Protein AF-A0A5J4Z185-F1 (afdb_monomer_lite)

Secondary structure (DSSP, 8-state):
--HHHHHHHHHHHHHHHHHHHHHHHHHHHHHSTTS-TTSSHHHHHHHHHHHHHHHHHHHHHHHHHHHHHHTT---S-HHHHHHHHHHHHHHHHHHHHHHHHT--TT--S--HHHHHHHHHHHHHHHHHHHHHHHHHHHHHHHTSPPPP----

Organism: Porphyridium purpureum (NCBI:txid35688)

Structure (mmCIF, N/CA/C/O backbone):
data_AF-A0A5J4Z185-F1
#
_entry.id   AF-A0A5J4Z185-F1
#
loop_
_atom_site.group_PDB
_atom_site.id
_atom_site.type_symbol
_atom_site.label_atom_id
_atom_site.label_alt_id
_atom_site.label_comp_id
_atom_site.label_asym_id
_atom_site.label_entity_id
_atom_site.label_seq_id
_atom_site.pdbx_PDB_ins_code
_atom_site.Cartn_x
_atom_site.Cartn_y
_atom_site.Cartn_z
_atom_site.occupancy
_atom_site.B_iso_or_equiv
_atom_site.auth_seq_id
_atom_site.auth_comp_id
_atom_site.auth_asym_id
_atom_site.auth_atom_id
_atom_site.pdbx_PDB_model_num
ATOM 1 N N . MET A 1 1 ? -23.662 -0.592 11.954 1.00 57.38 1 MET A N 1
ATOM 2 C CA . MET A 1 1 ? -22.334 -0.324 11.362 1.00 57.38 1 MET A CA 1
ATOM 3 C C . MET A 1 1 ? -22.305 1.144 10.953 1.00 57.38 1 MET A C 1
ATOM 5 O O . MET A 1 1 ? -23.225 1.566 10.264 1.00 57.38 1 MET A O 1
ATOM 9 N N . GLY A 1 2 ? -21.383 1.952 11.486 1.00 70.50 2 GLY A N 1
ATOM 10 C CA . GLY A 1 2 ? -21.361 3.403 11.238 1.00 70.50 2 GLY A CA 1
ATOM 11 C C . GLY A 1 2 ? -20.758 3.762 9.875 1.00 70.50 2 GLY A C 1
ATOM 12 O O . GLY A 1 2 ? -19.984 2.982 9.329 1.00 70.50 2 GLY A O 1
ATOM 13 N N . LEU A 1 3 ? -21.065 4.958 9.352 1.00 74.19 3 LEU A N 1
ATOM 14 C CA . LEU A 1 3 ? -20.514 5.501 8.092 1.00 74.19 3 LEU A CA 1
ATOM 15 C C . LEU A 1 3 ? -18.976 5.397 8.019 1.00 74.19 3 LEU A C 1
ATOM 17 O O . LEU A 1 3 ? -18.409 5.145 6.962 1.00 74.19 3 LEU A O 1
ATOM 21 N N . PHE A 1 4 ? -18.314 5.552 9.166 1.00 71.88 4 PHE A N 1
ATOM 22 C CA . PHE A 1 4 ? -16.861 5.498 9.303 1.00 71.88 4 PHE A CA 1
ATOM 23 C C . PHE A 1 4 ? -16.268 4.099 9.041 1.00 71.88 4 PHE A C 1
ATOM 25 O O . PHE A 1 4 ? -15.243 3.986 8.376 1.00 71.88 4 PHE A O 1
ATOM 32 N N . GLU A 1 5 ? -16.942 3.032 9.478 1.00 72.75 5 GLU A N 1
ATOM 33 C CA . GLU A 1 5 ? -16.514 1.646 9.220 1.00 72.75 5 GLU A CA 1
ATOM 34 C C . GLU A 1 5 ? -16.655 1.286 7.736 1.00 72.75 5 GLU A C 1
ATOM 36 O O . GLU A 1 5 ? -15.779 0.650 7.155 1.00 72.75 5 GLU A O 1
ATOM 41 N N . PHE A 1 6 ? -17.724 1.761 7.088 1.00 76.38 6 PHE A N 1
ATOM 42 C CA . PHE A 1 6 ? -17.902 1.594 5.643 1.00 76.38 6 PHE A CA 1
ATOM 43 C C . PHE A 1 6 ? -16.824 2.321 4.839 1.00 76.38 6 PHE A C 1
ATOM 45 O O . PHE A 1 6 ? -16.322 1.771 3.861 1.00 76.38 6 PHE A O 1
ATOM 52 N N . ALA A 1 7 ? -16.440 3.529 5.261 1.00 78.81 7 ALA A N 1
ATOM 53 C CA . ALA A 1 7 ? -15.355 4.265 4.624 1.00 78.81 7 ALA A CA 1
ATOM 54 C C . ALA A 1 7 ? -14.025 3.499 4.719 1.00 78.81 7 ALA A C 1
ATOM 56 O O . ALA A 1 7 ? -13.352 3.343 3.704 1.00 78.81 7 ALA A O 1
ATOM 57 N N . LYS A 1 8 ? -13.682 2.950 5.895 1.00 77.75 8 LYS A N 1
ATOM 58 C CA . LYS A 1 8 ? -12.474 2.125 6.078 1.00 77.75 8 LYS A CA 1
ATOM 59 C C . LYS A 1 8 ? -12.454 0.894 5.174 1.00 77.75 8 LYS A C 1
ATOM 61 O O . LYS A 1 8 ? -11.473 0.667 4.473 1.00 77.75 8 LYS A O 1
ATOM 66 N N . ILE A 1 9 ? -13.546 0.129 5.149 1.00 80.25 9 ILE A N 1
ATOM 67 C CA . ILE A 1 9 ? -13.669 -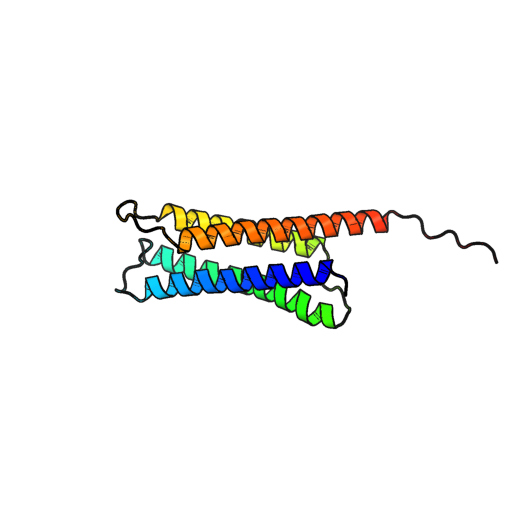1.054 4.282 1.00 80.25 9 ILE A CA 1
ATOM 68 C C . ILE A 1 9 ? -13.514 -0.656 2.808 1.00 80.25 9 ILE A C 1
ATOM 70 O O . ILE A 1 9 ? -12.821 -1.341 2.058 1.00 80.25 9 ILE A O 1
ATOM 74 N N . GLY A 1 10 ? -14.110 0.470 2.403 1.00 81.75 10 GLY A N 1
ATOM 75 C CA . GLY A 1 10 ? -13.964 1.019 1.057 1.00 81.75 10 GLY A CA 1
ATOM 76 C C . GLY A 1 10 ? -12.518 1.379 0.704 1.00 81.75 10 GLY A C 1
ATOM 77 O O . GLY A 1 10 ? -12.066 1.042 -0.388 1.00 81.75 10 GLY A O 1
ATOM 78 N N . PHE A 1 11 ? -11.774 2.000 1.626 1.00 81.75 11 PHE A N 1
ATOM 79 C CA . PHE A 1 11 ? -10.353 2.309 1.430 1.00 81.75 11 PHE A CA 1
ATOM 80 C C . PHE A 1 11 ? -9.501 1.045 1.298 1.00 81.75 11 PHE A C 1
ATOM 82 O O . PHE A 1 11 ? -8.741 0.939 0.339 1.00 81.75 11 PHE A O 1
ATOM 89 N N . TYR A 1 12 ? -9.686 0.050 2.170 1.00 81.00 12 TYR A N 1
ATOM 90 C CA . TYR A 1 12 ? -8.965 -1.223 2.055 1.00 81.00 12 TYR A CA 1
ATOM 91 C C . TYR A 1 12 ? -9.297 -1.976 0.767 1.00 81.00 12 TYR A C 1
ATOM 93 O O . TYR A 1 12 ? -8.412 -2.566 0.152 1.00 81.00 12 TYR A O 1
ATOM 101 N N . PHE A 1 13 ? -10.553 -1.931 0.318 1.00 84.31 13 PHE A N 1
ATOM 102 C CA . PHE A 1 13 ? -10.939 -2.503 -0.969 1.00 84.31 13 PHE A CA 1
ATOM 103 C C . PHE A 1 13 ? -10.250 -1.793 -2.139 1.00 84.31 13 PHE A C 1
ATOM 105 O O . PHE A 1 13 ? -9.790 -2.433 -3.084 1.00 84.31 13 PHE A O 1
ATOM 112 N N . LEU A 1 14 ? -10.148 -0.467 -2.071 1.00 85.12 14 LEU A N 1
ATOM 113 C CA . LEU A 1 14 ? -9.507 0.330 -3.105 1.00 85.12 14 LEU A CA 1
ATOM 114 C C . LEU A 1 14 ? -7.990 0.091 -3.144 1.00 85.12 14 LEU A C 1
ATOM 116 O O . LEU A 1 14 ? -7.440 -0.131 -4.221 1.00 85.12 14 LEU A O 1
ATOM 120 N N . GLU A 1 15 ? -7.330 0.034 -1.987 1.00 82.19 15 GLU A N 1
ATOM 121 C CA . GLU A 1 15 ? -5.925 -0.378 -1.868 1.00 82.19 15 GLU A CA 1
ATOM 122 C C . GLU A 1 15 ? -5.693 -1.784 -2.426 1.00 82.19 15 GLU A C 1
ATOM 124 O O . GLU A 1 15 ? -4.729 -2.014 -3.156 1.00 82.19 15 GLU A O 1
ATOM 129 N N . TRP A 1 16 ? -6.607 -2.713 -2.139 1.00 83.75 16 TRP A N 1
ATOM 130 C CA . TRP A 1 16 ? -6.552 -4.080 -2.643 1.00 83.75 16 TRP A CA 1
ATOM 131 C C . TRP A 1 16 ? -6.641 -4.139 -4.174 1.00 83.75 16 TRP A C 1
ATOM 133 O O . TRP A 1 16 ? -5.830 -4.818 -4.809 1.00 83.75 16 TRP A O 1
ATOM 143 N N . ILE A 1 17 ? -7.569 -3.387 -4.784 1.00 85.38 17 ILE A N 1
ATOM 144 C CA . ILE A 1 17 ? -7.674 -3.270 -6.248 1.00 85.38 17 ILE A CA 1
ATOM 145 C C . ILE A 1 17 ? -6.399 -2.656 -6.829 1.00 85.38 17 ILE A C 1
ATOM 147 O O . ILE A 1 17 ? -5.861 -3.173 -7.805 1.00 85.38 17 ILE A O 1
ATOM 151 N N . TRP A 1 18 ? -5.894 -1.567 -6.250 1.00 83.19 18 TRP A N 1
ATOM 152 C CA . TRP A 1 18 ? -4.703 -0.902 -6.777 1.00 83.19 18 TRP A CA 1
ATOM 153 C C . TRP A 1 18 ? -3.456 -1.783 -6.676 1.00 83.19 18 TRP A C 1
ATOM 155 O O . TRP A 1 18 ? -2.664 -1.820 -7.619 1.00 83.19 18 TRP A O 1
ATOM 165 N N . ALA A 1 19 ? -3.301 -2.542 -5.588 1.00 80.69 19 ALA A N 1
ATOM 166 C CA . ALA A 1 19 ? -2.232 -3.528 -5.445 1.00 80.69 19 ALA A CA 1
ATOM 167 C C . ALA A 1 19 ? -2.309 -4.605 -6.542 1.00 80.69 19 ALA A C 1
ATOM 169 O O . ALA A 1 19 ? -1.283 -4.948 -7.133 1.00 80.69 19 ALA A O 1
ATOM 170 N N . LEU A 1 20 ? -3.516 -5.074 -6.888 1.00 81.12 20 LEU A N 1
ATOM 171 C CA . LEU A 1 20 ? -3.714 -5.984 -8.023 1.00 81.12 20 LEU A CA 1
ATOM 172 C C . LEU A 1 20 ? -3.359 -5.345 -9.365 1.00 81.12 20 LEU A C 1
ATOM 174 O O . LEU A 1 20 ? -2.747 -6.005 -10.200 1.00 81.12 20 LEU A O 1
ATOM 178 N N . VAL A 1 21 ? -3.718 -4.079 -9.587 1.00 83.69 21 VAL A N 1
ATOM 179 C CA . VAL A 1 21 ? -3.387 -3.365 -10.831 1.00 83.69 21 VAL A CA 1
ATOM 180 C C . VAL A 1 21 ? -1.873 -3.234 -10.990 1.00 83.69 21 VAL A C 1
ATOM 182 O O . VAL A 1 21 ? -1.344 -3.565 -12.049 1.00 83.69 21 VAL A O 1
ATOM 185 N N . VAL A 1 22 ? -1.156 -2.819 -9.940 1.00 76.12 22 VAL A N 1
ATOM 186 C CA . VAL A 1 22 ? 0.316 -2.743 -9.965 1.00 76.12 22 VAL A CA 1
ATOM 187 C C . VAL A 1 22 ? 0.926 -4.113 -10.249 1.00 76.12 22 VAL A C 1
ATOM 189 O O . VAL A 1 22 ? 1.834 -4.216 -11.074 1.00 76.12 22 VAL A O 1
ATOM 192 N N . PHE A 1 23 ? 0.399 -5.174 -9.636 1.00 75.06 23 PHE A N 1
ATOM 193 C CA . PHE A 1 23 ? 0.848 -6.539 -9.894 1.00 75.06 23 PHE A CA 1
ATOM 194 C C . PHE A 1 23 ? 0.613 -6.970 -11.348 1.00 75.06 23 PHE A C 1
ATOM 196 O O . PHE A 1 23 ? 1.545 -7.430 -12.004 1.00 75.06 23 PHE A O 1
ATOM 203 N N . ALA A 1 24 ? -0.601 -6.784 -11.871 1.00 76.69 24 ALA A N 1
ATOM 204 C CA . ALA A 1 24 ? -0.967 -7.174 -13.230 1.00 76.69 24 ALA A CA 1
ATOM 205 C C . ALA A 1 24 ? -0.109 -6.454 -14.279 1.00 76.69 24 ALA A C 1
ATOM 207 O O . ALA A 1 24 ? 0.414 -7.090 -15.192 1.00 76.69 24 ALA A O 1
ATOM 208 N N . LEU A 1 25 ? 0.100 -5.146 -14.110 1.00 75.62 25 LEU A N 1
ATOM 209 C CA . LEU A 1 25 ? 0.936 -4.352 -15.009 1.00 75.62 25 LEU A CA 1
ATOM 210 C C . LEU A 1 25 ? 2.420 -4.738 -14.916 1.00 75.62 25 LEU A C 1
ATOM 212 O O . LEU A 1 25 ? 3.114 -4.771 -15.930 1.00 75.62 25 LEU A O 1
ATOM 216 N N . THR A 1 26 ? 2.911 -5.064 -13.717 1.00 71.75 26 THR A N 1
ATOM 217 C CA . THR A 1 26 ? 4.289 -5.547 -13.531 1.00 71.75 26 THR A CA 1
ATOM 218 C C . THR A 1 26 ? 4.483 -6.923 -14.176 1.00 71.75 26 THR A C 1
ATOM 220 O O . THR A 1 26 ? 5.502 -7.157 -14.823 1.00 71.75 26 THR A O 1
ATOM 223 N N . ALA A 1 27 ? 3.508 -7.828 -14.040 1.00 70.75 27 ALA A N 1
ATOM 224 C CA . ALA A 1 27 ? 3.553 -9.170 -14.619 1.00 70.75 27 ALA A CA 1
ATOM 225 C C . ALA A 1 27 ? 3.492 -9.152 -16.156 1.00 70.75 27 ALA A C 1
ATOM 227 O O . ALA A 1 27 ? 4.254 -9.871 -16.801 1.00 70.75 27 ALA A O 1
ATOM 228 N N . ASP A 1 28 ? 2.648 -8.300 -16.745 1.00 71.62 28 ASP A N 1
ATOM 229 C CA . ASP A 1 28 ? 2.561 -8.110 -18.201 1.00 71.62 28 ASP A CA 1
ATOM 230 C C . ASP A 1 28 ? 3.905 -7.645 -18.793 1.00 71.62 28 ASP A C 1
ATOM 232 O O . ASP A 1 28 ? 4.414 -8.207 -19.766 1.00 71.62 28 ASP A O 1
ATOM 236 N N . LYS A 1 29 ? 4.565 -6.703 -18.106 1.00 63.47 29 LYS A N 1
ATOM 237 C CA . LYS A 1 29 ? 5.908 -6.210 -18.451 1.00 63.47 29 LYS A CA 1
ATOM 238 C C . LYS A 1 29 ? 7.031 -7.235 -18.237 1.00 63.47 29 LYS A C 1
ATOM 240 O O . LYS A 1 29 ? 8.125 -7.022 -18.754 1.00 63.47 29 LYS A O 1
ATOM 245 N N . LEU A 1 30 ? 6.790 -8.320 -17.495 1.00 62.78 30 LEU A N 1
ATOM 246 C CA . LEU A 1 30 ? 7.741 -9.422 -17.312 1.00 62.78 30 LEU A CA 1
ATOM 247 C C . LEU A 1 30 ? 7.667 -10.451 -18.450 1.00 62.78 30 LEU A C 1
ATOM 249 O O . LEU A 1 30 ? 8.673 -11.062 -18.810 1.00 62.78 30 LEU A O 1
ATOM 253 N N . TYR A 1 31 ? 6.465 -10.669 -18.990 1.00 55.22 31 TYR A N 1
ATOM 254 C CA . TYR A 1 31 ? 6.204 -11.707 -19.990 1.00 55.22 31 TYR A CA 1
ATOM 255 C C . TYR A 1 31 ? 6.618 -11.297 -21.408 1.00 55.22 31 TYR A C 1
ATOM 257 O O . TYR A 1 31 ? 6.965 -12.160 -22.218 1.00 55.22 31 TYR A O 1
ATOM 265 N N . PHE A 1 32 ? 6.645 -9.999 -21.718 1.00 50.53 32 PHE A N 1
ATOM 266 C CA . PHE A 1 32 ? 7.103 -9.519 -23.020 1.00 50.53 32 PHE A CA 1
ATOM 267 C C . PHE A 1 32 ? 8.643 -9.520 -23.108 1.00 50.53 32 PHE A C 1
ATOM 269 O O . PHE A 1 32 ? 9.313 -8.644 -22.574 1.00 50.53 32 PHE A O 1
ATOM 276 N N . ASN A 1 33 ? 9.192 -10.492 -23.850 1.00 47.22 33 ASN A N 1
ATOM 277 C CA . ASN A 1 33 ? 10.602 -10.637 -24.267 1.00 47.22 33 ASN A CA 1
ATOM 278 C C . ASN A 1 33 ? 11.624 -11.192 -23.254 1.00 47.22 33 ASN A C 1
ATOM 280 O O . ASN A 1 33 ? 12.813 -11.196 -23.565 1.00 47.22 33 ASN A O 1
ATOM 284 N N . GLY A 1 34 ? 11.225 -11.677 -22.070 1.00 50.72 34 GLY A N 1
ATOM 285 C CA . GLY A 1 34 ? 12.172 -12.255 -21.092 1.00 50.72 34 GLY A CA 1
ATOM 286 C C . GLY A 1 34 ? 13.212 -11.260 -20.545 1.00 50.72 34 GLY A C 1
ATOM 287 O O . GLY A 1 34 ? 14.116 -11.640 -19.801 1.00 50.72 34 GLY A O 1
ATOM 288 N N . LEU A 1 35 ? 13.061 -9.985 -20.901 1.00 50.44 35 LEU A N 1
ATOM 289 C CA . LEU A 1 35 ? 13.801 -8.840 -20.407 1.00 50.44 35 LEU A CA 1
ATOM 290 C C . LEU A 1 35 ? 12.852 -8.082 -19.485 1.00 50.44 35 LEU A C 1
ATOM 292 O O . LEU A 1 35 ? 11.754 -7.700 -19.880 1.00 50.44 35 LEU A O 1
ATOM 296 N N . CYS A 1 36 ? 13.265 -7.891 -18.240 1.00 60.59 36 CYS A N 1
ATOM 297 C CA . CYS A 1 36 ? 12.526 -7.068 -17.299 1.00 60.59 36 CYS A CA 1
ATOM 298 C C . CYS A 1 36 ? 12.514 -5.623 -17.827 1.00 60.59 36 CYS A C 1
ATOM 300 O O . CYS A 1 36 ? 13.565 -5.001 -17.953 1.00 60.59 36 CYS A O 1
ATOM 302 N N . ALA A 1 37 ? 11.332 -5.070 -18.120 1.00 56.44 37 ALA A N 1
ATOM 303 C CA . ALA A 1 37 ? 11.198 -3.671 -18.552 1.00 56.44 37 ALA A CA 1
ATOM 304 C C . ALA A 1 37 ? 11.663 -2.648 -17.486 1.00 56.44 37 ALA A C 1
ATOM 306 O O . ALA A 1 37 ? 11.739 -1.458 -17.771 1.00 56.44 37 ALA A O 1
ATOM 307 N N . PHE A 1 38 ? 11.954 -3.122 -16.270 1.00 57.19 38 PHE A N 1
ATOM 308 C CA . PHE A 1 38 ? 12.465 -2.372 -15.119 1.00 57.19 38 PHE A CA 1
ATOM 309 C C . PHE A 1 38 ? 13.950 -2.654 -14.838 1.00 57.19 38 PHE A C 1
ATOM 311 O O . PHE A 1 38 ? 14.385 -2.562 -13.696 1.00 57.19 38 PHE A O 1
ATOM 318 N N . GLY A 1 39 ? 14.719 -3.085 -15.841 1.00 63.25 39 GLY A N 1
ATOM 319 C CA . GLY A 1 39 ? 16.149 -3.347 -15.690 1.00 63.25 39 GLY A CA 1
ATOM 320 C C . GLY A 1 39 ? 16.467 -4.826 -15.467 1.00 63.25 39 GLY A C 1
ATOM 321 O O . GLY A 1 39 ? 16.187 -5.676 -16.312 1.00 63.25 39 GLY A O 1
ATOM 322 N N . SER A 1 40 ? 17.132 -5.161 -14.360 1.00 70.31 40 SER A N 1
ATOM 323 C CA . SER A 1 40 ? 17.593 -6.538 -14.121 1.00 70.31 40 SER A CA 1
ATOM 324 C C . SER A 1 40 ? 16.449 -7.488 -13.731 1.00 70.31 40 SER A C 1
ATOM 326 O O . SER A 1 40 ? 15.523 -7.115 -13.010 1.00 70.31 40 SER A O 1
ATOM 328 N N . VAL A 1 41 ? 16.533 -8.761 -14.140 1.00 71.75 41 VAL A N 1
ATOM 329 C CA . VAL A 1 41 ? 15.544 -9.807 -13.784 1.00 71.75 41 VAL A CA 1
ATOM 330 C C . VAL A 1 41 ? 15.348 -9.916 -12.264 1.00 71.75 41 VAL A C 1
ATOM 332 O O . VAL A 1 41 ? 14.225 -10.117 -11.802 1.00 71.75 41 VAL A O 1
ATOM 335 N N . SER A 1 42 ? 16.412 -9.712 -11.481 1.00 72.25 42 SER A N 1
ATOM 336 C CA . SER A 1 42 ? 16.370 -9.678 -10.014 1.00 72.25 42 SER A CA 1
ATOM 337 C C . SER A 1 42 ? 15.459 -8.584 -9.456 1.00 72.25 42 SER A C 1
ATOM 339 O O . SER A 1 42 ? 14.752 -8.826 -8.479 1.00 72.25 42 SER A O 1
ATOM 341 N N . VAL A 1 43 ? 15.429 -7.400 -10.076 1.00 71.38 43 VAL A N 1
ATOM 342 C CA . VAL A 1 43 ? 14.586 -6.290 -9.611 1.00 71.38 43 VAL A CA 1
ATOM 343 C C . VAL A 1 43 ? 13.120 -6.563 -9.917 1.00 71.38 43 VAL A C 1
ATOM 345 O O . VAL A 1 43 ? 12.276 -6.401 -9.041 1.00 71.38 43 VAL A O 1
ATOM 348 N N . CYS A 1 44 ? 12.800 -7.087 -11.099 1.00 73.56 44 CYS A N 1
ATOM 349 C CA . CYS A 1 44 ? 11.427 -7.493 -11.378 1.00 73.56 44 CYS A CA 1
ATOM 350 C C . CYS A 1 44 ? 10.928 -8.614 -10.450 1.00 73.56 44 CYS A C 1
ATOM 352 O O . CYS A 1 44 ? 9.797 -8.551 -9.973 1.00 73.56 44 CYS A O 1
ATOM 354 N N . GLN A 1 45 ? 11.751 -9.632 -10.167 1.00 75.62 45 GLN A N 1
ATOM 355 C CA . GLN A 1 45 ? 11.394 -10.685 -9.207 1.00 75.62 45 GLN A CA 1
ATOM 356 C C . GLN A 1 45 ? 11.151 -10.110 -7.808 1.00 75.62 45 GLN A C 1
ATOM 358 O O . GLN A 1 45 ? 10.195 -10.507 -7.141 1.00 75.62 45 GLN A O 1
ATOM 363 N N . TYR A 1 46 ? 11.971 -9.140 -7.392 1.00 78.25 46 TYR A N 1
ATOM 364 C CA . TYR A 1 46 ? 11.767 -8.410 -6.148 1.00 78.25 46 TYR A CA 1
ATOM 365 C C . TYR A 1 46 ? 10.447 -7.627 -6.149 1.00 78.25 46 TYR A C 1
ATOM 367 O O . TYR A 1 46 ? 9.682 -7.769 -5.202 1.00 78.25 46 TYR A O 1
ATOM 375 N N . ILE A 1 47 ? 10.134 -6.862 -7.203 1.00 76.38 47 ILE A N 1
ATOM 376 C CA . ILE A 1 47 ? 8.884 -6.084 -7.302 1.00 76.38 47 ILE A CA 1
ATOM 377 C C . ILE A 1 47 ? 7.665 -7.013 -7.228 1.00 76.38 47 ILE A C 1
ATOM 379 O O . ILE A 1 47 ? 6.711 -6.721 -6.511 1.00 76.38 47 ILE A O 1
ATOM 383 N N . ILE A 1 48 ? 7.710 -8.159 -7.913 1.00 77.12 48 ILE A N 1
ATOM 384 C CA . ILE A 1 48 ? 6.646 -9.171 -7.872 1.00 77.12 48 ILE A CA 1
ATOM 385 C C . ILE A 1 48 ? 6.498 -9.738 -6.458 1.00 77.12 48 ILE A C 1
ATOM 387 O O . ILE A 1 48 ? 5.395 -9.737 -5.913 1.00 77.12 48 ILE A O 1
ATOM 391 N N . ALA A 1 49 ? 7.591 -10.192 -5.838 1.00 79.62 49 ALA A N 1
ATOM 392 C CA . ALA A 1 49 ? 7.557 -10.741 -4.485 1.00 79.62 49 ALA A CA 1
ATOM 393 C C . ALA A 1 49 ? 7.067 -9.702 -3.463 1.00 79.62 49 ALA A C 1
ATOM 395 O O . ALA A 1 49 ? 6.232 -10.008 -2.611 1.00 79.62 49 ALA A O 1
ATOM 396 N N . ALA A 1 50 ? 7.530 -8.458 -3.586 1.00 77.00 50 ALA A N 1
ATOM 397 C CA . ALA A 1 50 ? 7.129 -7.360 -2.725 1.00 77.00 50 ALA A CA 1
ATOM 398 C C . ALA A 1 50 ? 5.650 -6.997 -2.901 1.00 77.00 50 ALA A C 1
ATOM 400 O O . ALA A 1 50 ? 4.940 -6.822 -1.908 1.00 77.00 50 ALA A O 1
ATOM 401 N N . GLY A 1 51 ? 5.164 -6.969 -4.144 1.00 75.38 51 GLY A N 1
ATOM 402 C CA . GLY A 1 51 ? 3.752 -6.783 -4.462 1.00 75.38 51 GLY A CA 1
ATOM 403 C C . GLY A 1 51 ? 2.869 -7.879 -3.863 1.00 75.38 51 GLY A C 1
ATOM 404 O O . GLY A 1 51 ? 1.853 -7.566 -3.248 1.00 75.38 51 GLY A O 1
ATOM 405 N N . VAL A 1 52 ? 3.279 -9.151 -3.953 1.00 79.06 52 VAL A N 1
ATOM 406 C CA . VAL A 1 52 ? 2.540 -10.289 -3.370 1.00 79.06 52 VAL A CA 1
ATOM 407 C C . VAL A 1 52 ? 2.476 -10.195 -1.846 1.00 79.06 52 VAL A C 1
ATOM 409 O O . VAL A 1 52 ? 1.400 -10.355 -1.272 1.00 79.06 52 VAL A O 1
ATOM 412 N N . ILE A 1 53 ? 3.597 -9.904 -1.180 1.00 80.88 53 ILE A N 1
ATOM 413 C CA . ILE A 1 53 ? 3.640 -9.762 0.285 1.00 80.88 53 ILE A CA 1
ATOM 414 C C . ILE A 1 53 ? 2.736 -8.607 0.740 1.00 80.88 53 ILE A C 1
ATOM 416 O O . ILE A 1 53 ? 1.922 -8.784 1.647 1.00 80.88 53 ILE A O 1
ATOM 420 N N . GLY A 1 54 ? 2.835 -7.447 0.083 1.00 76.12 54 GLY A N 1
ATOM 421 C CA . GLY A 1 54 ? 2.002 -6.283 0.393 1.00 76.12 54 GLY A CA 1
ATOM 422 C C . GLY A 1 54 ? 0.513 -6.550 0.154 1.00 76.12 54 GLY A C 1
ATOM 423 O O . GLY A 1 54 ? -0.324 -6.211 0.990 1.00 76.12 54 GLY A O 1
ATOM 424 N N . TRP A 1 55 ? 0.175 -7.223 -0.948 1.00 80.38 55 TRP A N 1
ATOM 425 C CA . TRP A 1 55 ? -1.200 -7.597 -1.278 1.00 80.38 55 TRP A CA 1
ATOM 426 C C . TRP A 1 55 ? -1.797 -8.604 -0.287 1.00 80.38 55 TRP A C 1
ATOM 428 O O . TRP A 1 55 ? -2.957 -8.465 0.107 1.00 80.38 55 TRP A O 1
ATOM 438 N N . LEU A 1 56 ? -1.019 -9.595 0.163 1.00 80.81 56 LEU A N 1
ATOM 439 C CA . LEU A 1 56 ? -1.457 -10.547 1.188 1.00 80.81 56 LEU A CA 1
ATOM 440 C C . LEU A 1 56 ? -1.749 -9.839 2.515 1.00 80.81 56 LEU A C 1
ATOM 442 O O . LEU A 1 56 ? -2.772 -10.115 3.138 1.00 80.81 56 LEU A O 1
ATOM 446 N N . LEU A 1 57 ? -0.900 -8.893 2.919 1.00 76.69 57 LEU A N 1
ATOM 447 C CA . LEU A 1 57 ? -1.104 -8.099 4.133 1.00 76.69 57 LEU A CA 1
ATOM 448 C C . LEU A 1 57 ? -2.373 -7.237 4.057 1.00 76.69 57 LEU A C 1
ATOM 450 O O . LEU A 1 57 ? -3.178 -7.264 4.990 1.00 76.69 57 LEU A O 1
ATOM 454 N N . ILE A 1 58 ? -2.602 -6.542 2.936 1.00 79.56 58 ILE A N 1
ATOM 455 C CA . ILE A 1 58 ? -3.851 -5.793 2.706 1.00 79.56 58 ILE A CA 1
ATOM 456 C C . ILE A 1 58 ? -5.055 -6.739 2.704 1.00 79.56 58 ILE A C 1
ATOM 458 O O . ILE A 1 58 ? -6.085 -6.419 3.287 1.00 79.56 58 ILE A O 1
ATOM 462 N N . SER A 1 59 ? -4.937 -7.922 2.097 1.00 77.56 59 SER A N 1
ATOM 463 C CA . SER A 1 59 ? -6.020 -8.911 2.062 1.00 77.56 59 SER A CA 1
ATOM 464 C C . SER A 1 59 ? -6.388 -9.400 3.462 1.00 77.56 59 SER A C 1
ATOM 466 O O . SER A 1 59 ? -7.570 -9.531 3.767 1.00 77.56 59 SER A O 1
ATOM 468 N N . VAL A 1 60 ? -5.405 -9.619 4.340 1.00 79.19 60 VAL A N 1
ATOM 469 C CA . VAL A 1 60 ? -5.651 -9.983 5.744 1.00 79.19 60 VAL A CA 1
ATOM 470 C C . VAL A 1 60 ? -6.385 -8.862 6.484 1.00 79.19 60 VAL A C 1
ATOM 472 O O . VAL A 1 60 ? -7.350 -9.148 7.192 1.00 79.19 60 VAL A O 1
ATOM 475 N N . LEU A 1 61 ? -5.993 -7.597 6.291 1.00 74.06 61 LEU A N 1
ATOM 476 C CA . LEU A 1 61 ? -6.696 -6.450 6.882 1.00 74.06 61 LEU A CA 1
ATOM 477 C C . LEU A 1 61 ? -8.117 -6.304 6.333 1.00 74.06 61 LEU A C 1
ATOM 479 O O . LEU A 1 61 ? -9.067 -6.176 7.104 1.00 74.06 61 LEU A O 1
ATOM 483 N N . PHE A 1 62 ? -8.278 -6.378 5.013 1.00 76.81 62 PHE A N 1
ATOM 484 C CA . PHE A 1 62 ? -9.565 -6.251 4.342 1.00 76.81 62 PHE A CA 1
ATOM 485 C C . PHE A 1 62 ? -10.535 -7.356 4.766 1.00 76.81 62 PHE A C 1
ATOM 487 O O . PHE A 1 62 ? -11.661 -7.065 5.167 1.00 76.81 62 PHE A O 1
ATOM 494 N N . ILE A 1 63 ? -10.105 -8.619 4.726 1.00 74.12 63 ILE A N 1
ATOM 495 C CA . ILE A 1 63 ? -10.916 -9.773 5.132 1.00 74.12 63 ILE A CA 1
ATOM 496 C C . ILE A 1 63 ? -11.200 -9.715 6.636 1.00 74.12 63 ILE A C 1
ATOM 498 O O . ILE A 1 63 ? -12.338 -9.942 7.050 1.00 74.12 63 ILE A O 1
ATOM 502 N N . GLY A 1 64 ? -10.195 -9.358 7.442 1.00 71.56 64 GLY A N 1
ATOM 503 C CA . GLY A 1 64 ? -10.325 -9.188 8.885 1.00 71.56 64 GLY A CA 1
ATOM 504 C C . GLY A 1 64 ? -11.397 -8.162 9.249 1.00 71.56 64 GLY A C 1
ATOM 505 O O . GLY A 1 64 ? -12.310 -8.478 10.006 1.00 71.56 64 GLY A O 1
ATOM 506 N N . HIS A 1 65 ? -11.358 -6.967 8.660 1.00 70.88 65 HIS A N 1
ATOM 507 C CA . HIS A 1 65 ? -12.365 -5.934 8.916 1.00 70.88 65 HIS A CA 1
ATOM 508 C C . HIS A 1 65 ? -13.728 -6.253 8.287 1.00 70.88 65 HIS A C 1
ATOM 510 O O . HIS A 1 65 ? -14.758 -6.022 8.920 1.00 70.88 65 HIS A O 1
ATOM 516 N N . SER A 1 66 ? -13.764 -6.820 7.079 1.00 69.06 66 SER A N 1
ATOM 517 C CA . SER A 1 66 ? -15.021 -7.064 6.358 1.00 69.06 66 SER A CA 1
ATOM 518 C C . SER A 1 66 ? -15.819 -8.223 6.954 1.00 69.06 66 SER A C 1
ATOM 520 O O . SER A 1 66 ? -17.002 -8.067 7.241 1.00 69.06 66 SER A O 1
ATOM 522 N N . ILE A 1 67 ? -15.197 -9.386 7.185 1.00 68.81 67 ILE A N 1
ATOM 523 C CA . ILE A 1 67 ? -15.910 -10.575 7.681 1.00 68.81 67 ILE A CA 1
ATOM 524 C C . ILE A 1 67 ? -16.280 -10.414 9.156 1.00 68.81 67 ILE A C 1
ATOM 526 O O . ILE A 1 67 ? -17.413 -10.690 9.545 1.00 68.81 67 ILE A O 1
ATOM 530 N N . LEU A 1 68 ? -15.351 -9.939 9.986 1.00 66.38 68 LEU A N 1
ATOM 531 C CA . LEU A 1 68 ? -15.574 -9.865 11.433 1.00 66.38 68 LEU A CA 1
ATOM 532 C C . LEU A 1 68 ? -16.368 -8.612 11.825 1.00 66.38 68 LEU A C 1
ATOM 534 O O . LEU A 1 68 ? -17.165 -8.667 12.764 1.00 66.38 68 LEU A O 1
ATOM 538 N N . GLY A 1 69 ? -16.254 -7.528 11.046 1.00 61.12 69 GLY A N 1
ATOM 539 C CA . GLY A 1 69 ? -17.116 -6.352 11.165 1.00 61.12 69 GLY A CA 1
ATOM 540 C C . GLY A 1 69 ? -18.592 -6.674 10.908 1.00 61.12 69 GLY A C 1
ATOM 541 O O . GLY A 1 69 ? -19.457 -6.175 11.628 1.00 61.12 69 GLY A O 1
ATOM 542 N N . MET A 1 70 ? -18.895 -7.580 9.968 1.00 62.94 70 MET A N 1
ATOM 543 C CA . MET A 1 70 ? -20.258 -8.099 9.767 1.00 62.94 70 MET A CA 1
ATOM 544 C C . MET A 1 70 ? -20.765 -8.932 10.955 1.00 62.94 70 MET A C 1
ATOM 546 O O . MET A 1 70 ? -21.966 -8.968 11.208 1.00 62.94 70 MET A O 1
ATOM 550 N N . MET A 1 71 ? -19.868 -9.564 11.718 1.00 64.19 71 MET A N 1
ATOM 551 C CA . MET A 1 71 ? -20.215 -10.322 12.928 1.00 64.19 71 MET A CA 1
ATOM 552 C C . MET A 1 71 ? -20.353 -9.441 14.182 1.00 64.19 71 MET A C 1
ATOM 554 O O . MET A 1 71 ? -20.599 -9.964 15.269 1.00 64.19 71 MET A O 1
ATOM 558 N N . GLY A 1 72 ? -20.184 -8.118 14.059 1.00 57.66 72 GLY A N 1
ATOM 559 C CA . GLY A 1 72 ? -20.325 -7.169 15.167 1.00 57.66 72 GLY A CA 1
ATOM 560 C C . GLY A 1 72 ? -19.229 -7.267 16.232 1.00 57.66 72 GLY A C 1
ATOM 561 O O . GLY A 1 72 ? -19.388 -6.714 17.318 1.00 57.66 72 GLY A O 1
ATOM 562 N N . LYS A 1 73 ? -18.122 -7.965 15.946 1.00 58.00 73 LYS A N 1
ATOM 563 C CA . LYS A 1 73 ? -16.975 -8.094 16.851 1.00 58.00 73 LYS A CA 1
ATOM 564 C C . LYS A 1 73 ? -15.809 -7.279 16.298 1.00 58.00 73 LYS A C 1
ATOM 566 O O . LYS A 1 73 ? -15.275 -7.602 15.241 1.00 58.00 73 LYS A O 1
ATOM 571 N N . ALA A 1 74 ? -15.400 -6.236 17.018 1.00 55.62 74 ALA A N 1
ATOM 572 C CA . ALA A 1 74 ? -14.160 -5.524 16.726 1.00 55.62 74 ALA A CA 1
ATOM 573 C C . ALA A 1 74 ? -12.978 -6.402 17.169 1.00 55.62 74 ALA A C 1
ATOM 575 O O . ALA A 1 74 ? -12.780 -6.612 18.362 1.00 55.62 74 ALA A O 1
ATOM 576 N N . VAL A 1 75 ? -12.246 -6.984 16.214 1.00 57.44 75 VAL A N 1
ATOM 577 C CA . VAL A 1 75 ? -11.149 -7.928 16.515 1.00 57.44 75 VAL A CA 1
ATOM 578 C C . VAL A 1 75 ? -9.780 -7.252 16.482 1.00 57.44 75 VAL A C 1
ATOM 580 O O . VAL A 1 75 ? -8.895 -7.625 17.248 1.00 57.44 75 VAL A O 1
ATOM 583 N N . ILE A 1 76 ? -9.591 -6.245 15.627 1.00 66.75 76 ILE A N 1
ATOM 584 C CA . ILE A 1 76 ? -8.303 -5.565 15.491 1.00 66.75 76 ILE A CA 1
ATOM 585 C C . ILE A 1 76 ? -8.333 -4.305 16.353 1.00 66.75 76 ILE A C 1
ATOM 587 O O . ILE A 1 76 ? -9.107 -3.385 16.105 1.00 66.75 76 ILE A O 1
ATOM 591 N N . SER A 1 77 ? -7.495 -4.281 17.392 1.00 74.69 77 SER A N 1
ATOM 592 C CA . SER A 1 77 ? -7.255 -3.069 18.179 1.00 74.69 77 SER A CA 1
ATOM 593 C C . SER A 1 77 ? -6.766 -1.952 17.255 1.00 74.69 77 SER A C 1
ATOM 595 O O . SER A 1 77 ? -5.877 -2.187 16.433 1.00 74.69 77 SER A O 1
ATOM 597 N N . ALA A 1 78 ? -7.286 -0.734 17.427 1.00 73.75 78 ALA A N 1
ATOM 598 C CA . ALA A 1 78 ? -6.878 0.440 16.650 1.00 73.75 78 ALA A CA 1
ATOM 599 C C . ALA A 1 78 ? -5.350 0.659 16.654 1.00 73.75 78 ALA A C 1
ATOM 601 O O . ALA A 1 78 ? -4.780 1.127 15.669 1.00 73.75 78 ALA A O 1
ATOM 602 N N . SER A 1 79 ? -4.663 0.257 17.729 1.00 74.69 79 SER A N 1
ATOM 603 C CA . SER A 1 79 ? -3.200 0.285 17.807 1.00 74.69 79 SER A CA 1
ATOM 604 C C . SER A 1 79 ? -2.541 -0.698 16.837 1.00 74.69 79 SER A C 1
ATOM 606 O O . SER A 1 79 ? -1.601 -0.326 16.140 1.00 74.69 79 SER A O 1
ATOM 608 N N . ILE A 1 80 ? -3.043 -1.935 16.749 1.00 80.31 80 ILE A N 1
ATOM 609 C CA . ILE A 1 80 ? -2.537 -2.947 15.808 1.00 80.31 80 ILE A CA 1
ATOM 610 C C . ILE A 1 80 ? -2.810 -2.494 14.372 1.00 80.31 80 ILE A C 1
ATOM 612 O O . ILE A 1 80 ? -1.906 -2.536 13.541 1.00 80.31 80 ILE A O 1
ATOM 616 N N . GLU A 1 81 ? -4.018 -1.994 14.099 1.00 79.88 81 GLU A N 1
ATOM 617 C CA . GLU A 1 81 ? -4.398 -1.433 12.797 1.00 79.88 81 GLU A CA 1
ATOM 618 C C . GLU A 1 81 ? -3.413 -0.332 12.373 1.00 79.88 81 GLU A C 1
ATOM 620 O O . GLU A 1 81 ? -2.878 -0.371 11.266 1.00 79.88 81 GLU A O 1
ATOM 625 N N . PHE A 1 82 ? -3.093 0.603 13.271 1.00 80.69 82 PHE A N 1
ATOM 626 C CA . PHE A 1 82 ? -2.133 1.671 13.000 1.00 80.69 82 PHE A CA 1
ATOM 627 C C . PHE A 1 82 ? -0.732 1.142 12.656 1.00 80.69 82 PHE A C 1
ATOM 629 O O . PHE A 1 82 ? -0.154 1.567 11.656 1.00 80.69 82 PHE A O 1
ATOM 636 N N . PHE A 1 83 ? -0.187 0.198 13.433 1.00 84.19 83 PHE A N 1
ATOM 637 C CA . PHE A 1 83 ? 1.147 -0.355 13.164 1.00 84.19 83 PHE A CA 1
ATOM 638 C C . PHE A 1 83 ? 1.212 -1.125 11.843 1.00 84.19 83 PHE A C 1
ATOM 640 O O . PHE A 1 83 ? 2.199 -0.999 11.118 1.00 84.19 83 PHE A O 1
ATOM 647 N N . VAL A 1 84 ? 0.167 -1.885 11.500 1.00 84.38 84 VAL A N 1
ATOM 648 C CA . VAL A 1 84 ? 0.123 -2.605 10.220 1.00 84.38 84 VAL A CA 1
ATOM 649 C C . VAL A 1 84 ? 0.022 -1.624 9.050 1.00 84.38 84 VAL A C 1
ATOM 651 O O . VAL A 1 84 ? 0.744 -1.784 8.069 1.00 84.38 84 VAL A O 1
ATOM 654 N N . ASN A 1 85 ? -0.801 -0.575 9.158 1.00 83.25 85 ASN A N 1
ATOM 655 C CA . ASN A 1 85 ? -0.887 0.460 8.123 1.00 83.25 85 ASN A CA 1
ATOM 656 C C . ASN A 1 85 ? 0.431 1.239 7.977 1.00 83.25 85 ASN A C 1
ATOM 658 O O . ASN A 1 85 ? 0.840 1.543 6.861 1.00 83.25 85 ASN A O 1
ATOM 662 N N . LEU A 1 86 ? 1.142 1.510 9.077 1.00 85.44 86 LEU A N 1
ATOM 663 C CA . LEU A 1 86 ? 2.463 2.142 9.033 1.00 85.44 86 LEU A CA 1
ATOM 664 C C . LEU A 1 86 ? 3.504 1.242 8.351 1.00 85.44 86 LEU A C 1
ATOM 666 O O . LEU A 1 86 ? 4.307 1.720 7.550 1.00 85.44 86 LEU A O 1
ATOM 670 N N . PHE A 1 87 ? 3.480 -0.062 8.637 1.00 88.12 87 PHE A N 1
ATOM 671 C CA . PHE A 1 87 ? 4.339 -1.030 7.959 1.00 88.12 87 PHE A CA 1
ATOM 672 C C . PHE A 1 87 ? 4.029 -1.099 6.460 1.00 88.12 87 PHE A C 1
ATOM 674 O O . PHE A 1 87 ? 4.946 -1.004 5.648 1.00 88.12 87 PHE A O 1
ATOM 681 N N . LEU A 1 88 ? 2.748 -1.206 6.087 1.00 85.12 88 LEU A N 1
ATOM 682 C CA . LEU A 1 88 ? 2.312 -1.184 4.690 1.00 85.12 88 LEU A CA 1
ATOM 683 C C . LEU A 1 88 ? 2.736 0.106 3.990 1.00 85.12 88 LEU A C 1
ATOM 685 O O . LEU A 1 88 ? 3.202 0.054 2.857 1.00 85.12 88 LEU A O 1
ATOM 689 N N . LEU A 1 89 ? 2.637 1.250 4.668 1.00 87.38 89 LEU A N 1
ATOM 690 C CA . LEU A 1 89 ? 3.053 2.533 4.115 1.00 87.38 89 LEU A CA 1
ATOM 691 C C . LEU A 1 89 ? 4.538 2.510 3.757 1.00 87.38 89 LEU A C 1
ATOM 693 O O . LEU A 1 89 ? 4.906 2.847 2.635 1.00 87.38 89 LEU A O 1
ATOM 697 N N . LEU A 1 90 ? 5.387 2.085 4.695 1.00 88.88 90 LEU A N 1
ATOM 698 C CA . LEU A 1 90 ? 6.823 1.960 4.454 1.00 88.88 90 LEU A CA 1
ATOM 699 C C . LEU A 1 90 ? 7.120 0.940 3.349 1.00 88.88 90 LEU A C 1
ATOM 701 O O . LEU A 1 90 ? 7.977 1.186 2.504 1.00 88.88 90 LEU A O 1
ATOM 705 N N . TRP A 1 91 ? 6.387 -0.173 3.322 1.00 89.31 91 TRP A N 1
ATOM 706 C CA . TRP A 1 91 ? 6.532 -1.223 2.319 1.00 89.31 91 TRP A CA 1
ATOM 707 C C . TRP A 1 91 ? 6.245 -0.716 0.901 1.00 89.31 91 TRP A C 1
ATOM 709 O O . TRP A 1 91 ? 7.081 -0.852 0.006 1.00 89.31 91 TRP A O 1
ATOM 719 N N . TRP A 1 92 ? 5.096 -0.066 0.701 1.00 85.88 92 TRP A N 1
ATOM 720 C CA . TRP A 1 92 ? 4.717 0.508 -0.590 1.00 85.88 92 TRP A CA 1
ATOM 721 C C . TRP A 1 92 ? 5.585 1.702 -0.975 1.00 85.88 92 TRP A C 1
ATOM 723 O O . TRP A 1 92 ? 5.863 1.888 -2.157 1.00 85.88 92 TRP A O 1
ATOM 733 N N . LEU A 1 93 ? 6.066 2.477 0.001 1.00 88.06 93 LEU A N 1
ATOM 734 C CA . LEU A 1 93 ? 6.995 3.577 -0.244 1.00 88.06 93 LEU A CA 1
ATOM 735 C C . LEU A 1 93 ? 8.327 3.064 -0.800 1.00 88.06 93 LEU A C 1
ATOM 737 O O . LEU A 1 93 ? 8.803 3.583 -1.807 1.00 88.06 93 LEU A O 1
ATOM 741 N N . ILE A 1 94 ? 8.905 2.024 -0.190 1.00 87.31 94 ILE A N 1
ATOM 742 C CA . ILE A 1 94 ? 10.135 1.392 -0.689 1.00 87.31 94 ILE A CA 1
ATOM 743 C C . ILE A 1 94 ? 9.910 0.862 -2.106 1.00 87.31 94 ILE A C 1
ATOM 745 O O . ILE A 1 94 ? 10.718 1.139 -2.991 1.00 87.31 94 ILE A O 1
ATOM 749 N N . LEU A 1 95 ? 8.792 0.168 -2.348 1.00 82.88 95 LEU A N 1
ATOM 750 C CA . LEU A 1 95 ? 8.453 -0.331 -3.681 1.00 82.88 95 LEU A CA 1
ATOM 751 C C . LEU A 1 95 ? 8.363 0.805 -4.709 1.00 82.88 95 LEU A C 1
ATOM 753 O O . LEU A 1 95 ? 8.978 0.724 -5.769 1.00 82.88 95 LEU A O 1
ATOM 757 N N . ALA A 1 96 ? 7.639 1.881 -4.393 1.00 85.56 96 ALA A N 1
ATOM 758 C CA . ALA A 1 96 ? 7.476 3.027 -5.281 1.00 85.56 96 ALA A CA 1
ATOM 759 C C . ALA A 1 96 ? 8.817 3.705 -5.594 1.00 85.56 96 ALA A C 1
ATOM 761 O O . ALA A 1 96 ? 9.048 4.090 -6.741 1.00 85.56 96 ALA A O 1
ATOM 762 N N . ILE A 1 97 ? 9.719 3.810 -4.611 1.00 86.50 97 ILE A N 1
ATOM 763 C CA . ILE A 1 97 ? 11.076 4.338 -4.805 1.00 86.50 97 ILE A CA 1
ATOM 764 C C . ILE A 1 97 ? 11.876 3.435 -5.746 1.00 86.50 97 ILE A C 1
ATOM 766 O O . ILE A 1 97 ? 12.448 3.940 -6.707 1.00 86.50 97 ILE A O 1
ATOM 770 N N . VAL A 1 98 ? 11.881 2.118 -5.516 1.00 81.88 98 VAL A N 1
ATOM 771 C CA . VAL A 1 98 ? 12.604 1.148 -6.360 1.00 81.88 98 VAL A CA 1
ATOM 772 C C . VAL A 1 98 ? 12.107 1.213 -7.806 1.00 81.88 98 VAL A C 1
ATOM 774 O O . VAL A 1 98 ? 12.902 1.374 -8.726 1.00 81.88 98 VAL A O 1
ATOM 777 N N . VAL A 1 99 ? 10.789 1.191 -8.013 1.00 77.25 99 VAL A N 1
ATOM 778 C CA . VAL A 1 99 ? 10.173 1.294 -9.347 1.00 77.25 99 VAL A CA 1
ATOM 779 C C . VAL A 1 99 ? 10.474 2.648 -10.008 1.00 77.25 99 VAL A C 1
ATOM 781 O O . VAL A 1 99 ? 10.644 2.718 -11.224 1.00 77.25 99 VAL A O 1
ATOM 784 N N . SER A 1 100 ? 10.556 3.730 -9.227 1.00 81.69 100 SER A N 1
ATOM 785 C CA . SER A 1 100 ? 10.903 5.065 -9.737 1.00 81.69 100 SER A CA 1
ATOM 786 C C . SER A 1 100 ? 12.382 5.187 -10.118 1.00 81.69 100 SER A C 1
ATOM 788 O O . SER A 1 100 ? 12.700 5.902 -11.067 1.00 81.69 100 SER A O 1
ATOM 790 N N . ALA A 1 101 ? 13.275 4.516 -9.387 1.00 78.62 101 ALA A N 1
ATOM 791 C CA . ALA A 1 101 ? 14.719 4.557 -9.610 1.00 78.62 101 ALA A CA 1
ATOM 792 C C . ALA A 1 101 ? 15.142 3.813 -10.886 1.00 78.62 101 ALA A C 1
ATOM 794 O O . ALA A 1 101 ? 16.062 4.251 -11.568 1.00 78.62 101 ALA A O 1
ATOM 795 N N . GLU A 1 102 ? 14.428 2.746 -11.246 1.00 71.19 102 GLU A N 1
ATOM 796 C CA . GLU A 1 102 ? 14.666 1.955 -12.463 1.00 71.19 102 GLU A CA 1
ATOM 797 C C . GLU A 1 102 ? 14.016 2.554 -13.723 1.00 71.19 102 GLU A C 1
ATOM 799 O O . GLU A 1 102 ? 13.935 1.910 -14.771 1.00 71.19 102 GLU A O 1
ATOM 804 N N . LYS A 1 103 ? 13.503 3.789 -13.649 1.00 65.00 103 LYS A N 1
ATOM 805 C CA . LYS A 1 103 ? 12.926 4.456 -14.814 1.00 65.00 103 LYS A CA 1
ATOM 806 C C . LYS A 1 103 ? 14.024 4.739 -15.840 1.00 65.00 103 LYS A C 1
ATOM 808 O O . LYS A 1 103 ? 14.849 5.631 -15.656 1.00 65.00 103 LYS A O 1
ATOM 813 N N . ASP A 1 104 ? 13.948 4.052 -16.971 1.00 58.31 104 ASP A N 1
ATOM 814 C CA . ASP A 1 104 ? 14.765 4.362 -18.135 1.00 58.31 104 ASP A CA 1
ATOM 815 C C . ASP A 1 104 ? 14.330 5.727 -18.713 1.00 58.31 104 ASP A C 1
ATOM 817 O O . ASP A 1 104 ? 13.211 5.897 -19.204 1.00 58.31 104 ASP A O 1
ATOM 821 N N . PHE A 1 105 ? 15.191 6.746 -18.605 1.00 53.91 105 PHE A N 1
ATOM 822 C CA . PHE A 1 105 ? 14.904 8.126 -19.040 1.00 53.91 105 PHE A CA 1
ATOM 823 C C . PHE A 1 105 ? 14.775 8.272 -20.567 1.00 53.91 105 PHE A C 1
ATOM 825 O O . PHE A 1 105 ? 14.449 9.352 -21.059 1.00 53.91 105 PHE A O 1
ATOM 832 N N . SER A 1 106 ? 15.048 7.202 -21.316 1.00 50.47 106 SER A N 1
ATOM 833 C CA . SER A 1 106 ? 15.114 7.191 -22.777 1.00 50.47 106 SER A CA 1
ATOM 834 C C . SER A 1 106 ? 13.749 7.142 -23.475 1.00 50.47 106 SER A C 1
ATOM 836 O O . SER A 1 106 ? 13.669 7.467 -24.659 1.00 50.47 106 SER A O 1
ATOM 838 N N . THR A 1 107 ? 12.665 6.803 -22.768 1.00 51.41 107 THR A N 1
ATOM 839 C CA . THR A 1 107 ? 11.311 6.739 -23.343 1.00 51.41 107 THR A CA 1
ATOM 840 C C . THR A 1 107 ? 10.400 7.805 -22.731 1.00 51.41 107 THR A C 1
ATOM 842 O O . THR A 1 107 ? 10.324 7.982 -21.517 1.00 51.41 107 THR A O 1
ATOM 845 N N . THR A 1 108 ? 9.709 8.564 -23.586 1.00 49.75 108 THR A N 1
ATOM 846 C CA . THR A 1 108 ? 8.791 9.658 -23.204 1.00 49.75 108 THR A CA 1
ATOM 847 C C . THR A 1 108 ? 7.462 9.147 -22.634 1.00 49.75 108 THR A C 1
ATOM 849 O O . THR A 1 108 ? 6.563 9.938 -22.345 1.00 49.75 108 THR A O 1
ATOM 852 N N . ASP A 1 109 ? 7.330 7.832 -22.457 1.00 54.56 109 ASP A N 1
ATOM 853 C CA . ASP A 1 109 ? 6.120 7.203 -21.960 1.00 54.56 109 ASP A CA 1
ATOM 854 C C . ASP A 1 109 ? 5.961 7.465 -20.462 1.00 54.56 109 ASP A C 1
ATOM 856 O O . ASP A 1 109 ? 6.847 7.226 -19.633 1.00 54.56 109 ASP A O 1
ATOM 860 N N . VAL A 1 110 ? 4.787 7.976 -20.098 1.00 56.28 110 VAL A N 1
ATOM 861 C CA . VAL A 1 110 ? 4.359 8.071 -18.705 1.00 56.28 110 VAL A CA 1
ATOM 862 C C . VAL A 1 110 ? 4.377 6.658 -18.129 1.00 56.28 110 VAL A C 1
ATOM 864 O O . VAL A 1 110 ? 3.561 5.821 -18.508 1.00 56.28 110 VAL A O 1
ATOM 867 N N . ASN A 1 111 ? 5.316 6.381 -17.221 1.00 70.25 111 ASN A N 1
ATOM 868 C CA . ASN A 1 111 ? 5.440 5.069 -16.597 1.00 70.25 111 ASN A CA 1
ATOM 869 C C . ASN A 1 111 ? 4.253 4.850 -15.646 1.00 70.25 111 ASN A C 1
ATOM 871 O O . ASN A 1 111 ? 4.270 5.227 -14.474 1.00 70.25 111 ASN A O 1
ATOM 875 N N . THR A 1 112 ? 3.193 4.265 -16.195 1.00 75.62 112 THR A N 1
ATOM 876 C CA . THR A 1 112 ? 1.916 3.978 -15.542 1.00 75.62 112 THR A CA 1
ATOM 877 C C . THR A 1 112 ? 2.098 3.239 -14.211 1.00 75.62 112 THR A C 1
ATOM 879 O O . THR A 1 112 ? 1.376 3.502 -13.253 1.00 75.62 112 THR A O 1
ATOM 882 N N . ILE A 1 113 ? 3.115 2.380 -14.106 1.00 75.69 113 ILE A N 1
ATOM 883 C CA . ILE A 1 113 ? 3.393 1.572 -12.911 1.00 75.69 113 ILE A CA 1
ATOM 884 C C . ILE A 1 113 ? 3.978 2.431 -11.785 1.00 75.69 113 ILE A C 1
ATOM 886 O O . ILE A 1 113 ? 3.602 2.255 -10.626 1.00 75.69 113 ILE A O 1
ATOM 890 N N . VAL A 1 114 ? 4.814 3.423 -12.116 1.00 81.06 114 VAL A N 1
ATOM 891 C CA . VAL A 1 114 ? 5.299 4.422 -11.147 1.00 81.06 114 VAL A CA 1
ATOM 892 C C . VAL A 1 114 ? 4.118 5.213 -10.586 1.00 81.06 114 VAL A C 1
ATOM 894 O O . VAL A 1 114 ? 3.973 5.321 -9.370 1.00 81.06 114 VAL A O 1
ATOM 897 N N . ALA A 1 115 ? 3.236 5.714 -11.457 1.00 82.19 115 ALA A N 1
ATOM 898 C CA . ALA A 1 115 ? 2.068 6.487 -11.036 1.00 82.19 115 ALA A CA 1
ATOM 899 C C . ALA A 1 115 ? 1.143 5.672 -10.114 1.00 82.19 115 ALA A C 1
ATOM 901 O O . ALA A 1 115 ? 0.759 6.151 -9.048 1.00 82.19 115 ALA A O 1
ATOM 902 N N . PHE A 1 116 ? 0.836 4.422 -10.472 1.00 83.00 116 PHE A N 1
ATOM 903 C CA . PHE A 1 116 ? -0.007 3.560 -9.640 1.00 83.00 116 PHE A CA 1
ATOM 904 C C . PHE A 1 116 ? 0.653 3.160 -8.313 1.00 83.00 116 PHE A C 1
ATOM 906 O O . PHE A 1 116 ? -0.040 3.099 -7.297 1.00 83.00 116 PHE A O 1
ATOM 913 N N . SER A 1 117 ? 1.975 2.969 -8.288 1.00 81.94 117 SER A N 1
ATOM 914 C CA . SER A 1 117 ? 2.721 2.692 -7.051 1.00 81.94 117 SER A CA 1
ATOM 915 C C . SER A 1 117 ? 2.672 3.875 -6.077 1.00 81.94 117 SER A C 1
ATOM 917 O O . SER A 1 117 ? 2.441 3.686 -4.886 1.00 81.94 117 SER A O 1
ATOM 919 N N . TRP A 1 118 ? 2.804 5.111 -6.572 1.00 87.62 118 TRP A N 1
ATOM 920 C CA . TRP A 1 118 ? 2.655 6.312 -5.740 1.00 87.62 118 TRP A CA 1
ATOM 921 C C . TRP A 1 118 ? 1.216 6.537 -5.263 1.00 87.62 118 TRP A C 1
ATOM 923 O O . TRP A 1 118 ? 1.010 6.965 -4.129 1.00 87.62 118 TRP A O 1
ATOM 933 N N . MET A 1 119 ? 0.212 6.200 -6.077 1.00 86.56 119 MET A N 1
ATOM 934 C CA . MET A 1 119 ? -1.188 6.241 -5.635 1.00 86.56 119 MET A CA 1
ATOM 935 C C . MET A 1 119 ? -1.452 5.265 -4.478 1.00 86.56 119 MET A C 1
ATOM 937 O O . MET A 1 119 ? -2.147 5.627 -3.533 1.00 86.56 119 MET A O 1
ATOM 941 N N . LEU A 1 120 ? -0.841 4.075 -4.494 1.00 84.50 120 LEU A N 1
ATOM 942 C CA . LEU A 1 120 ? -0.879 3.126 -3.371 1.00 84.50 120 LEU A CA 1
ATOM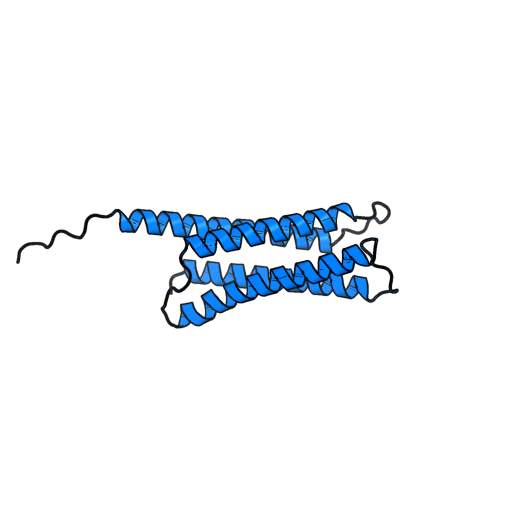 943 C C . LEU A 1 120 ? -0.301 3.713 -2.085 1.00 84.50 120 LEU A C 1
ATOM 945 O O . LEU A 1 120 ? -0.904 3.569 -1.022 1.00 84.50 120 LEU A O 1
ATOM 949 N N . VAL A 1 121 ? 0.826 4.423 -2.180 1.00 87.62 121 VAL A N 1
ATOM 950 C CA . VAL A 1 121 ? 1.410 5.135 -1.03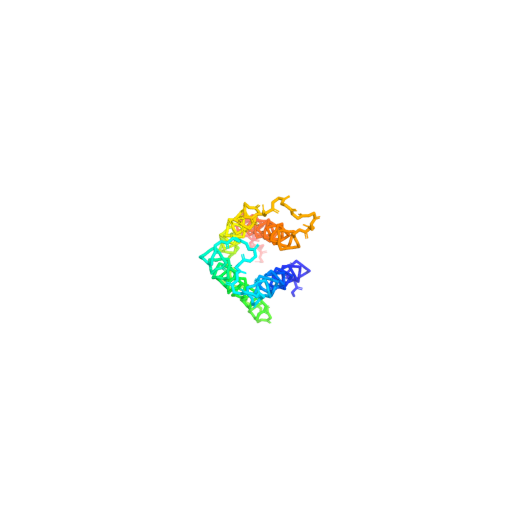4 1.00 87.62 121 VAL A CA 1
ATOM 951 C C . VAL A 1 121 ? 0.406 6.139 -0.472 1.00 87.62 121 VAL A C 1
ATOM 953 O O . VAL A 1 121 ? 0.162 6.140 0.731 1.00 87.62 121 VAL A O 1
ATOM 956 N N . ILE A 1 122 ? -0.227 6.947 -1.327 1.00 89.38 122 ILE A N 1
ATOM 957 C CA . ILE A 1 122 ? -1.217 7.948 -0.902 1.00 89.38 122 ILE A 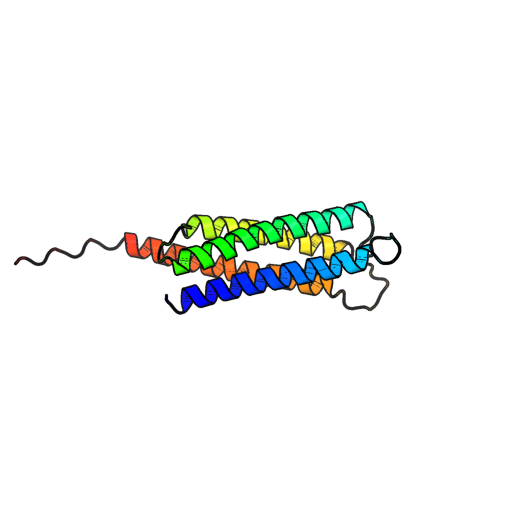CA 1
ATOM 958 C C . ILE A 1 122 ? -2.403 7.290 -0.192 1.00 89.38 122 ILE A C 1
ATOM 960 O O . ILE A 1 122 ? -2.790 7.746 0.884 1.00 89.38 122 ILE A O 1
ATOM 964 N N . PHE A 1 123 ? -2.957 6.208 -0.743 1.00 85.62 123 PHE A N 1
ATOM 965 C CA . PHE A 1 123 ? -4.061 5.500 -0.091 1.00 85.62 123 PHE A CA 1
ATOM 966 C C . PHE A 1 123 ? -3.651 4.938 1.266 1.00 85.62 123 PHE A C 1
ATOM 968 O O . PHE A 1 123 ? -4.356 5.162 2.248 1.00 85.62 123 PHE A O 1
ATOM 975 N N . THR A 1 124 ? -2.451 4.362 1.355 1.00 84.19 124 THR A N 1
ATOM 976 C CA . THR A 1 124 ? -1.942 3.826 2.620 1.00 84.19 124 THR A CA 1
ATOM 977 C C . THR A 1 124 ? -1.718 4.931 3.663 1.00 84.19 124 THR A C 1
ATOM 979 O O . THR A 1 124 ? -1.963 4.715 4.849 1.00 84.19 124 THR A O 1
ATOM 982 N N . ILE A 1 125 ? -1.320 6.146 3.251 1.00 88.00 125 ILE A N 1
ATOM 983 C CA . ILE A 1 125 ? -1.269 7.324 4.142 1.00 88.00 125 ILE A CA 1
ATOM 984 C C . ILE A 1 125 ? -2.668 7.650 4.671 1.00 88.00 125 ILE A C 1
ATOM 986 O O . ILE A 1 125 ? -2.830 7.875 5.872 1.00 88.00 125 ILE A O 1
ATOM 990 N N . CYS A 1 126 ? -3.681 7.673 3.800 1.00 88.00 126 CYS A N 1
ATOM 991 C CA . CYS A 1 126 ? -5.062 7.926 4.207 1.00 88.00 126 CYS A CA 1
ATOM 992 C C . CYS A 1 126 ? -5.557 6.868 5.204 1.00 88.00 126 CYS A C 1
ATOM 994 O O . CYS A 1 126 ? -6.119 7.228 6.239 1.00 88.00 126 CYS A O 1
ATOM 996 N N . SER A 1 127 ? -5.292 5.586 4.950 1.00 83.44 127 SER A N 1
ATOM 997 C CA . SER A 1 127 ? -5.664 4.488 5.849 1.00 83.44 127 SER A CA 1
ATOM 998 C C . SER A 1 127 ? -4.928 4.555 7.189 1.00 83.44 127 SER A C 1
ATOM 1000 O O . SER A 1 127 ? -5.553 4.417 8.243 1.00 83.44 127 SER A O 1
ATOM 1002 N N . ALA A 1 128 ? -3.630 4.879 7.190 1.00 83.44 128 ALA A N 1
ATOM 1003 C CA . ALA A 1 128 ? -2.862 5.101 8.416 1.00 83.44 128 ALA A CA 1
ATOM 1004 C C . ALA A 1 128 ? -3.396 6.292 9.232 1.00 83.44 128 ALA A C 1
ATOM 1006 O O . ALA A 1 128 ? -3.517 6.204 10.456 1.00 83.44 128 ALA A O 1
ATOM 1007 N N . ALA A 1 129 ? -3.767 7.391 8.567 1.00 85.00 129 ALA A N 1
ATOM 1008 C CA . ALA A 1 129 ? -4.363 8.556 9.214 1.00 85.00 129 ALA A CA 1
ATOM 1009 C C . ALA A 1 129 ? -5.732 8.227 9.834 1.00 85.00 129 ALA A C 1
ATOM 1011 O O . ALA A 1 129 ? -6.008 8.624 10.967 1.00 85.00 129 ALA A O 1
ATOM 1012 N N . LEU A 1 130 ? -6.573 7.454 9.140 1.00 82.50 130 LEU A N 1
ATOM 1013 C CA . LEU A 1 130 ? -7.858 6.988 9.672 1.00 82.50 130 LEU A CA 1
ATOM 1014 C C . LEU A 1 130 ? -7.674 6.075 10.892 1.00 82.50 130 LEU A C 1
ATOM 1016 O O . LEU A 1 130 ? -8.383 6.239 11.891 1.00 82.50 130 LEU A O 1
ATOM 1020 N N . ALA A 1 131 ? -6.707 5.156 10.853 1.00 79.50 131 ALA A N 1
ATOM 1021 C CA . ALA A 1 131 ? -6.369 4.304 11.992 1.00 79.50 131 ALA A CA 1
ATOM 1022 C C . ALA A 1 131 ? -5.893 5.135 13.199 1.00 79.50 131 ALA A C 1
ATOM 1024 O O . ALA A 1 131 ? -6.363 4.930 14.320 1.00 79.50 131 ALA A O 1
ATOM 1025 N N . PHE A 1 132 ? -5.044 6.143 12.969 1.00 83.56 132 PHE A N 1
ATOM 1026 C CA . PHE A 1 132 ? -4.570 7.063 14.009 1.00 83.56 132 PHE A CA 1
ATOM 1027 C C . PHE A 1 132 ? -5.707 7.865 14.658 1.00 83.56 132 PHE A C 1
ATOM 1029 O O . PHE A 1 132 ? -5.807 7.929 15.883 1.00 83.56 132 PHE A O 1
ATOM 1036 N N . LEU A 1 133 ? -6.611 8.430 13.851 1.00 83.38 133 LEU A N 1
ATOM 1037 C CA . LEU A 1 133 ? -7.784 9.150 14.359 1.00 83.38 133 LEU A CA 1
ATOM 1038 C C . LEU A 1 133 ? -8.710 8.238 15.176 1.00 83.38 133 LEU A C 1
ATOM 1040 O O . LEU A 1 133 ? -9.271 8.669 16.182 1.00 83.38 133 LEU A O 1
ATOM 1044 N N . THR A 1 134 ? -8.844 6.971 14.772 1.00 78.31 134 THR A N 1
ATOM 1045 C CA . THR A 1 134 ? -9.632 5.972 15.512 1.00 78.31 134 THR A CA 1
ATOM 1046 C C . THR A 1 134 ? -9.015 5.689 16.878 1.00 78.31 134 THR A C 1
ATOM 1048 O O . THR A 1 134 ? -9.726 5.672 17.880 1.00 78.31 134 THR A O 1
ATOM 1051 N N . ARG A 1 135 ? -7.689 5.515 16.924 1.00 80.06 135 ARG A N 1
ATOM 1052 C CA . ARG A 1 135 ? -6.946 5.279 18.164 1.00 80.06 135 ARG A CA 1
ATOM 1053 C C . ARG A 1 135 ? -7.135 6.424 19.160 1.00 80.06 135 ARG A C 1
ATOM 1055 O O . ARG A 1 135 ? -7.574 6.174 20.274 1.00 80.06 135 ARG A O 1
ATOM 1062 N N . ASN A 1 136 ? -6.917 7.670 18.738 1.00 81.06 136 ASN A N 1
ATOM 1063 C CA . ASN A 1 136 ? -7.058 8.836 19.623 1.00 81.06 136 ASN A CA 1
ATOM 1064 C C . ASN A 1 136 ? -8.491 9.007 20.159 1.00 81.06 136 ASN A C 1
ATOM 1066 O O . ASN A 1 136 ? -8.703 9.517 21.260 1.00 81.06 136 ASN A O 1
ATOM 1070 N N . LYS A 1 137 ? -9.498 8.582 19.387 1.00 76.31 137 LYS A N 1
ATOM 1071 C CA . LYS A 1 137 ? -10.890 8.587 19.842 1.00 76.31 137 LYS A CA 1
ATOM 1072 C C . LYS A 1 137 ? -11.159 7.496 20.884 1.00 76.31 137 LYS A C 1
ATOM 1074 O O . LYS A 1 137 ? -11.922 7.747 21.807 1.00 76.31 137 LYS A O 1
ATOM 1079 N N . SER A 1 138 ? -10.550 6.318 20.739 1.00 68.94 138 SER A N 1
ATOM 1080 C CA . SER A 1 138 ? -10.655 5.241 21.732 1.00 68.94 138 SER A CA 1
ATOM 1081 C C . SER A 1 138 ? -10.019 5.661 23.056 1.00 68.94 138 SER A C 1
ATOM 1083 O O . SER A 1 138 ? -10.682 5.597 24.084 1.00 68.94 138 SER A O 1
ATOM 1085 N N . ASP A 1 139 ? -8.793 6.192 23.004 1.00 70.19 139 ASP A N 1
ATOM 1086 C CA . ASP A 1 139 ? -8.041 6.600 24.198 1.00 70.19 139 ASP A CA 1
ATOM 1087 C C . ASP A 1 139 ? -8.794 7.683 25.002 1.00 70.19 139 ASP A C 1
ATOM 1089 O O . ASP A 1 139 ? -8.841 7.636 26.225 1.00 70.19 139 ASP A O 1
ATOM 1093 N N . SER A 1 140 ? -9.475 8.622 24.331 1.00 67.88 140 SER A N 1
ATOM 1094 C CA . SER A 1 140 ? -10.244 9.679 25.017 1.00 67.88 140 SER A CA 1
ATOM 1095 C C . SER A 1 140 ? -11.581 9.226 25.623 1.00 67.88 140 SER A C 1
ATOM 1097 O O . SER A 1 140 ? -12.126 9.931 26.471 1.00 67.88 140 SER A O 1
ATOM 1099 N N . MET A 1 141 ? -12.135 8.083 25.199 1.00 60.34 141 MET A N 1
ATOM 1100 C CA . MET A 1 141 ? -13.349 7.509 25.796 1.00 60.34 141 MET A CA 1
ATOM 1101 C C . MET A 1 141 ? -13.045 6.676 27.045 1.00 60.34 141 MET A C 1
ATOM 1103 O O . MET A 1 141 ? -13.867 6.658 27.959 1.00 60.34 141 MET A O 1
ATOM 1107 N N . ASP A 1 142 ? -11.872 6.044 27.105 1.00 61.06 142 ASP A N 1
ATOM 1108 C CA . ASP A 1 142 ? -11.423 5.274 28.273 1.00 61.06 142 ASP A CA 1
ATOM 1109 C C . ASP A 1 142 ? -11.061 6.175 29.474 1.00 61.06 142 ASP A C 1
ATOM 1111 O O . ASP A 1 142 ? -11.115 5.732 30.620 1.00 61.06 142 ASP A O 1
ATOM 1115 N N . ASP A 1 143 ? -10.781 7.460 29.229 1.00 61.69 143 ASP A N 1
ATOM 1116 C CA . ASP A 1 143 ? -10.507 8.472 30.260 1.00 61.69 143 ASP A CA 1
ATOM 1117 C C . ASP A 1 143 ? -11.775 9.115 30.866 1.00 61.69 143 ASP A C 1
ATOM 1119 O O . ASP A 1 143 ? -11.677 9.958 31.766 1.00 61.69 143 ASP A O 1
ATOM 1123 N N . M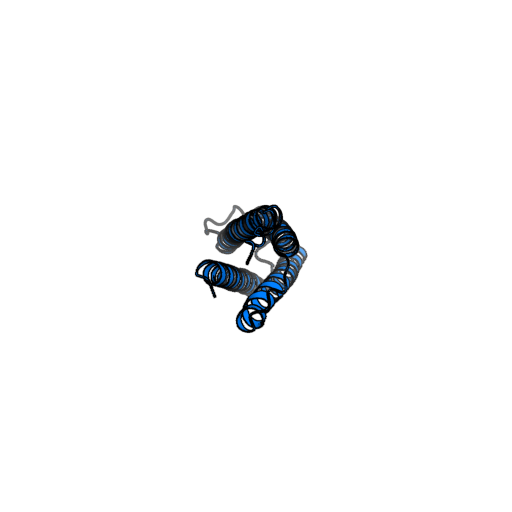ET A 1 144 ? -12.984 8.758 30.408 1.00 56.22 144 MET A N 1
ATOM 1124 C CA . MET A 1 144 ? -14.207 9.280 31.028 1.00 56.22 144 MET A CA 1
ATOM 1125 C C . MET A 1 144 ? -14.481 8.585 32.367 1.00 56.22 144 MET A C 1
ATOM 1127 O O . MET A 1 144 ? -14.545 7.354 32.417 1.00 56.22 144 MET A O 1
ATOM 1131 N N . PRO A 1 145 ? -14.709 9.345 33.460 1.00 62.56 145 PRO A N 1
ATOM 1132 C CA . PRO A 1 145 ? -15.115 8.746 34.721 1.00 62.56 145 PRO A CA 1
ATOM 1133 C C . PRO A 1 145 ? -16.419 7.961 34.513 1.00 62.56 145 PRO A C 1
ATOM 1135 O O . PRO A 1 145 ? -17.286 8.414 33.754 1.00 62.56 145 PRO A O 1
ATOM 1138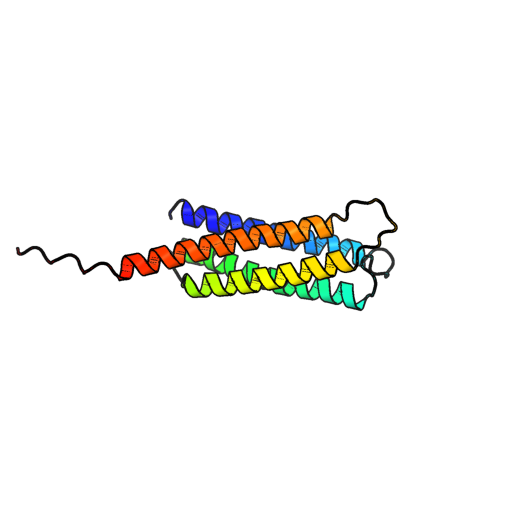 N N . PRO A 1 146 ? -16.579 6.794 35.168 1.00 67.81 146 PRO A N 1
ATOM 1139 C CA . PRO A 1 146 ? -17.793 6.004 35.041 1.00 67.81 146 PRO A CA 1
ATOM 1140 C C . PRO A 1 146 ? -19.001 6.882 35.386 1.00 67.81 146 PRO A C 1
ATOM 1142 O O . PRO A 1 146 ? -18.899 7.713 36.297 1.00 67.81 146 PRO A O 1
ATOM 1145 N N . PRO A 1 147 ? -20.133 6.731 34.671 1.00 67.12 147 PRO A N 1
ATOM 1146 C CA . PRO A 1 147 ? -21.326 7.506 34.965 1.00 67.12 147 PRO A CA 1
ATOM 1147 C C . PRO A 1 147 ? -21.649 7.307 36.441 1.00 67.12 147 PRO A C 1
ATOM 1149 O O . PRO A 1 147 ? -21.826 6.170 36.885 1.00 67.12 147 PRO A O 1
ATOM 1152 N N . SER A 1 148 ? -21.651 8.407 37.202 1.00 66.12 148 SER A N 1
ATOM 1153 C CA . SER A 1 148 ? -22.013 8.381 38.613 1.00 66.12 148 SER A CA 1
ATOM 1154 C C . SER A 1 148 ? -23.355 7.674 38.702 1.00 66.12 148 SER A C 1
ATOM 1156 O O . SER A 1 148 ? -24.323 8.144 38.097 1.00 66.12 148 SER A O 1
ATOM 1158 N N . SER A 1 149 ? -23.391 6.531 39.383 1.00 62.62 149 SER A N 1
ATOM 1159 C CA . SER A 1 149 ? -24.630 5.858 39.739 1.00 62.62 149 SER A CA 1
ATOM 1160 C C . SER A 1 149 ? -25.510 6.901 40.416 1.00 62.62 149 SER A C 1
ATOM 1162 O O . SER A 1 149 ? -25.227 7.286 41.547 1.00 62.62 149 SER A O 1
ATOM 1164 N N . MET A 1 150 ? -26.492 7.442 39.692 1.00 61.53 150 MET A N 1
ATOM 1165 C CA . MET A 1 150 ? -27.493 8.299 40.306 1.00 61.53 150 MET A CA 1
ATOM 1166 C C . MET A 1 150 ? -28.227 7.430 41.312 1.00 61.53 150 MET A C 1
ATOM 1168 O O . MET A 1 150 ? -28.757 6.377 40.950 1.00 61.53 150 MET A O 1
ATOM 1172 N N . ASP A 1 151 ? -28.172 7.881 42.558 1.00 57.50 151 ASP A N 1
ATOM 1173 C CA . ASP A 1 151 ? -28.920 7.361 43.686 1.00 57.50 151 ASP A CA 1
ATOM 1174 C C . ASP A 1 151 ? -30.384 7.119 43.276 1.00 57.50 151 ASP A C 1
ATOM 1176 O O . ASP A 1 151 ? -31.063 8.031 42.794 1.00 57.50 151 ASP A O 1
ATOM 1180 N N . ILE A 1 152 ? -30.836 5.871 43.434 1.00 56.09 152 ILE A N 1
ATOM 1181 C CA . ILE A 1 152 ? -32.255 5.487 43.445 1.00 56.09 152 ILE A CA 1
ATOM 1182 C C . ILE A 1 152 ? -32.677 5.360 44.903 1.00 56.09 152 ILE A C 1
ATOM 1184 O O . ILE A 1 152 ? -31.939 4.680 45.654 1.00 56.09 152 ILE A O 1
#

pLDDT: mean 73.79, std 10.71, range [47.22, 89.38]

Radius of gyration: 19.88 Å; chains: 1; bounding box: 50×22×68 Å

Foldseek 3Di:
DDPLLVVLLVLLVVLLVLLVVLLVVLVVQCPPPVARPLHDPVLSVVLNVLSVVLNVLSVCVNCVSPVVVVVVDDDADLVNQLVSLVVSLVSLVVSLVSSVVSDDPPDPDDPVSNVSSVVSNVSSVVSNVSSVVVNVVVVVVVPDDDPPPPDD

Sequence (152 aa):
MGLFEFAKIGFYFLEWIWALVVFALTADKLYFNGLCAFGSVSVCQYIIAAGVIGWLLISVLFIGHSILGMMGKAVISASIEFFVNLFLLLWWLILAIVVSAEKDFSTTDVNTIVAFSWMLVIFTICSAALAFLTRNKSDSMDDMPPPSSMDI